Protein AF-A0A946A6J6-F1 (afdb_monomer)

Radius of gyration: 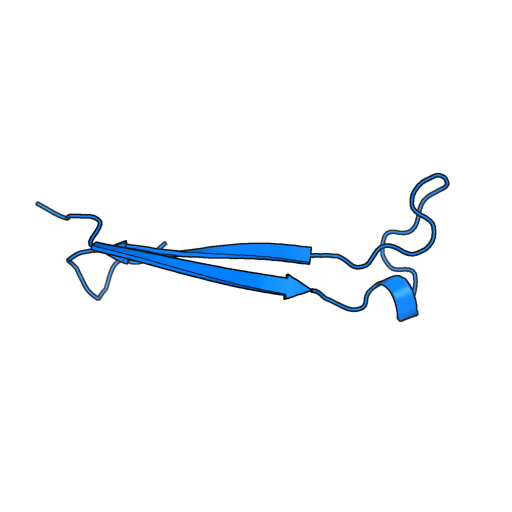16.69 Å; Cα contacts (8 Å, |Δi|>4): 79; chains: 1; bounding box: 37×16×43 Å

Sequence (48 aa):
MTKIMKFTVDDVRFPTSKDLTGSDAIHTDPDYSATYVTVYTSDNNLKG

Foldseek 3Di:
DKAFDDKDWDWAWAQCLVVQVPADPVRRRDTDIDRDMKTDMPDNVDID

Nearest PDB structures (foldseek):
  1yey-assembly3_C  TM=8.989E-01  e=1.002E-03  Xanthomonas campestris pv. campestris
  4a35-assembly1_A-2  TM=9.172E-01  e=1.807E-03  Homo sapiens
  2hxu-assembly1_A-2  TM=9.292E-01  e=4.925E-03  Xanthomonas campestris pv. campestris
  4ip4-assembly1_A  TM=9.714E-01  e=8.373E-03  Ruegeria sp. TM1040
  1yey-assembly5_D  TM=8.926E-01  e=7.441E-03  Xanthomonas campestris pv. campestris

Secondary structure (DSSP, 8-state):
---EEEEEEEEEE--GGGTTTT--SS-SS---EEEEEEEEESSTT-B-

pLDDT: mean 97.79, std 1.82, range [86.31, 98.69]

Solvent-accessible surface area (backbone atoms only — not comparable to full-atom values): 2985 Å² total; per-residue (Å²): 134,85,42,84,72,48,75,50,77,43,91,44,75,44,76,30,37,81,79,38,53,83,42,47,101,84,45,62,58,39,58,53,66,45,84,45,65,40,40,39,36,72,44,90,91,46,70,82

Mean predicted aligned error: 2.68 Å

Structure (mmCIF, N/CA/C/O backbone):
data_AF-A0A946A6J6-F1
#
_entry.id   AF-A0A946A6J6-F1
#
loop_
_atom_site.group_PDB
_atom_site.id
_atom_site.type_symbol
_atom_site.label_atom_id
_atom_site.label_alt_id
_atom_site.label_comp_id
_atom_site.label_asym_id
_atom_site.label_entity_id
_atom_site.label_seq_id
_atom_site.pdbx_PDB_ins_code
_atom_site.Cartn_x
_atom_site.Cartn_y
_atom_site.Cartn_z
_atom_site.occupancy
_atom_site.B_iso_or_equiv
_atom_site.auth_seq_id
_atom_site.auth_comp_id
_atom_site.auth_asym_id
_atom_site.auth_atom_id
_atom_site.pdbx_PDB_model_num
ATOM 1 N N . MET A 1 1 ? -12.718 9.227 25.126 1.00 86.31 1 MET A N 1
ATOM 2 C CA . MET A 1 1 ? -11.315 8.851 24.848 1.00 86.31 1 MET A CA 1
ATOM 3 C C . MET A 1 1 ? -11.318 7.927 23.648 1.00 86.31 1 MET A C 1
ATOM 5 O O . MET A 1 1 ? -11.988 6.903 23.711 1.00 86.31 1 MET A O 1
ATOM 9 N N . THR A 1 2 ? -10.649 8.309 22.564 1.00 96.25 2 THR A N 1
ATOM 10 C CA . THR A 1 2 ? -10.595 7.501 21.338 1.00 96.25 2 THR A CA 1
ATOM 11 C C . THR A 1 2 ? -9.634 6.331 21.520 1.00 96.25 2 THR A C 1
ATOM 13 O O . THR A 1 2 ? -8.560 6.502 22.095 1.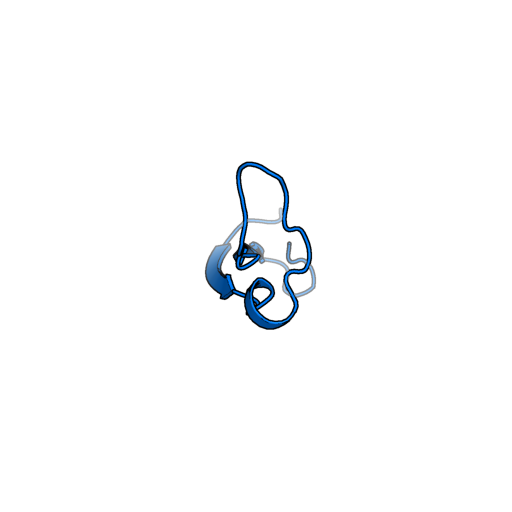00 96.25 2 THR A O 1
ATOM 16 N N . LYS A 1 3 ? -10.026 5.141 21.058 1.00 98.12 3 LYS A N 1
ATOM 17 C CA . LYS A 1 3 ? -9.217 3.918 21.117 1.00 98.12 3 LYS A CA 1
ATOM 18 C C . LYS A 1 3 ? -8.948 3.398 19.714 1.00 98.12 3 LYS A C 1
ATOM 20 O O . LYS A 1 3 ? -9.821 3.487 18.858 1.00 98.12 3 LYS A O 1
ATOM 25 N N . ILE A 1 4 ? -7.771 2.826 19.496 1.00 98.31 4 ILE A N 1
ATOM 26 C CA . ILE A 1 4 ? -7.508 2.008 18.310 1.00 98.31 4 ILE A CA 1
ATOM 27 C C . ILE A 1 4 ? -8.187 0.655 18.524 1.00 98.31 4 ILE A C 1
ATOM 29 O O . ILE A 1 4 ? -8.038 0.052 19.585 1.00 98.31 4 ILE A O 1
ATOM 33 N N . MET A 1 5 ? -8.945 0.204 17.530 1.00 98.38 5 MET A N 1
ATOM 34 C CA . MET A 1 5 ? -9.789 -0.988 17.632 1.00 98.38 5 MET A CA 1
ATOM 35 C C . MET A 1 5 ? -9.305 -2.124 16.739 1.00 98.38 5 MET A C 1
ATOM 37 O O . MET A 1 5 ? -9.449 -3.289 17.099 1.00 98.38 5 MET A O 1
ATOM 41 N N . LYS A 1 6 ? -8.770 -1.797 15.558 1.00 98.19 6 LYS A N 1
ATOM 42 C CA . LYS A 1 6 ? -8.403 -2.788 14.543 1.00 98.19 6 LYS A CA 1
ATOM 43 C C . LYS A 1 6 ? -7.374 -2.219 13.575 1.00 98.19 6 LYS A C 1
ATOM 45 O O . LYS A 1 6 ? -7.378 -1.020 13.307 1.00 98.19 6 LYS A O 1
ATOM 50 N N . PHE A 1 7 ? -6.596 -3.111 12.977 1.00 98.44 7 PHE A N 1
ATOM 51 C CA . PHE A 1 7 ? -5.812 -2.843 11.779 1.00 98.44 7 PHE A CA 1
ATOM 52 C C . PHE A 1 7 ? -6.294 -3.752 10.643 1.00 98.44 7 PHE A C 1
ATOM 54 O O . PHE A 1 7 ? -6.593 -4.923 10.880 1.00 98.44 7 PHE A O 1
ATOM 61 N N . THR A 1 8 ? -6.386 -3.229 9.423 1.00 98.56 8 THR A N 1
ATOM 62 C CA . THR A 1 8 ? -6.337 -4.059 8.208 1.00 98.56 8 THR A CA 1
ATOM 63 C C . THR A 1 8 ? -5.023 -3.807 7.501 1.00 98.56 8 THR A C 1
ATOM 65 O O . THR A 1 8 ? -4.470 -2.714 7.609 1.00 98.56 8 THR A O 1
ATOM 68 N N . VAL A 1 9 ? -4.519 -4.834 6.825 1.00 98.69 9 VAL A N 1
ATOM 69 C CA . VAL A 1 9 ? -3.269 -4.772 6.079 1.00 98.69 9 VAL A CA 1
ATOM 70 C C . VAL A 1 9 ? -3.504 -5.404 4.720 1.00 98.69 9 VAL A C 1
ATOM 72 O O . VAL A 1 9 ? -3.974 -6.539 4.654 1.00 98.69 9 VAL A O 1
ATOM 75 N N . ASP A 1 10 ? -3.155 -4.674 3.672 1.00 98.56 10 ASP A N 1
ATOM 76 C CA . ASP A 1 10 ? -3.292 -5.090 2.284 1.00 98.56 10 ASP A CA 1
ATO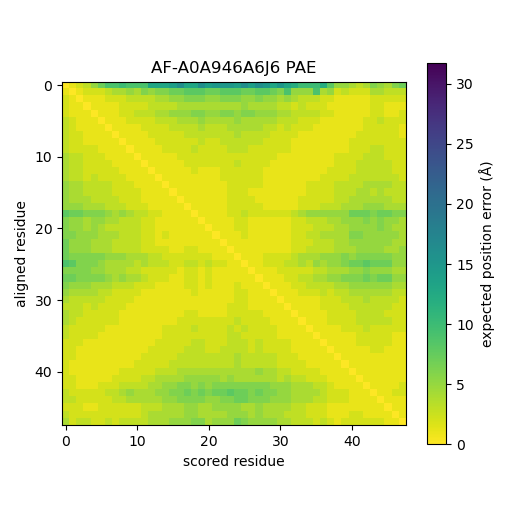M 77 C C . ASP A 1 10 ? -1.908 -5.089 1.612 1.00 98.56 10 ASP A C 1
ATOM 79 O O . ASP A 1 10 ? -1.137 -4.135 1.750 1.00 98.56 10 ASP A O 1
ATOM 83 N N . ASP A 1 11 ? -1.579 -6.164 0.889 1.00 98.62 11 ASP A N 1
ATOM 84 C CA . ASP A 1 11 ? -0.412 -6.213 -0.007 1.00 98.62 11 ASP A CA 1
ATOM 85 C C . ASP A 1 11 ? -0.828 -5.596 -1.348 1.00 98.62 11 ASP A C 1
ATOM 87 O O . ASP A 1 11 ? -1.575 -6.201 -2.121 1.00 98.62 11 ASP A O 1
ATOM 91 N N . VAL A 1 12 ? -0.399 -4.356 -1.591 1.00 98.50 12 VAL A N 1
ATOM 92 C CA . VAL A 1 12 ? -0.723 -3.603 -2.804 1.00 98.50 12 VAL A CA 1
ATOM 93 C C . VAL A 1 12 ? 0.511 -3.541 -3.691 1.00 98.50 12 VAL A C 1
ATOM 95 O O . VAL A 1 12 ? 1.553 -3.034 -3.278 1.00 98.50 12 VAL A O 1
ATOM 98 N N . ARG A 1 13 ? 0.385 -4.007 -4.937 1.00 98.50 13 ARG A N 1
ATOM 99 C CA . ARG A 1 13 ? 1.462 -3.976 -5.935 1.00 98.50 13 ARG A CA 1
ATOM 100 C C . ARG A 1 13 ? 0.974 -3.370 -7.237 1.00 98.50 13 ARG A C 1
ATOM 102 O O . ARG A 1 13 ? -0.109 -3.705 -7.716 1.00 98.50 13 ARG A O 1
ATOM 109 N N . PHE A 1 14 ? 1.797 -2.509 -7.816 1.00 98.44 14 PHE A N 1
ATOM 110 C CA . PHE A 1 14 ? 1.584 -1.917 -9.126 1.00 98.44 14 PHE A CA 1
ATOM 111 C C . PHE A 1 14 ? 2.608 -2.506 -10.099 1.00 98.44 14 PHE A C 1
ATOM 113 O O . PHE A 1 14 ? 3.788 -2.560 -9.758 1.00 98.44 14 PHE A O 1
ATOM 120 N N . PRO A 1 15 ? 2.189 -2.944 -11.300 1.00 98.31 15 PRO A N 1
ATOM 121 C CA . PRO A 1 15 ? 3.075 -3.597 -12.259 1.00 98.31 15 PRO A CA 1
ATOM 122 C C . PRO A 1 15 ? 3.931 -2.575 -13.033 1.00 98.31 15 PRO A C 1
ATOM 124 O O . PRO A 1 15 ? 3.865 -2.517 -14.263 1.00 98.31 15 PRO A O 1
ATOM 127 N N . THR A 1 16 ? 4.678 -1.726 -12.319 1.00 98.50 16 THR A N 1
ATOM 128 C CA . THR A 1 16 ? 5.544 -0.675 -12.889 1.00 98.50 16 THR A CA 1
ATOM 129 C C . THR A 1 16 ? 6.724 -1.241 -13.675 1.00 98.50 16 THR A C 1
ATOM 131 O O . THR A 1 16 ? 7.274 -0.556 -14.531 1.00 98.50 16 THR A O 1
ATOM 134 N N . SER A 1 17 ? 7.067 -2.517 -13.486 1.00 98.19 17 SER A N 1
ATOM 135 C CA . SER A 1 17 ? 8.058 -3.207 -14.319 1.00 98.19 17 SER A CA 1
ATOM 136 C C . SER A 1 17 ? 7.677 -3.232 -15.805 1.00 98.19 17 SER A C 1
ATOM 138 O O . SER A 1 17 ? 8.553 -3.279 -16.665 1.00 98.19 17 SER A O 1
ATOM 140 N N . LYS A 1 18 ? 6.380 -3.159 -16.147 1.00 98.31 18 LYS A N 1
ATOM 141 C CA . LYS A 1 18 ? 5.906 -3.233 -17.542 1.00 98.31 18 LYS A CA 1
ATOM 142 C C . LYS A 1 18 ? 6.310 -2.039 -18.401 1.00 98.31 18 LYS A C 1
ATOM 144 O O . LYS A 1 18 ? 6.482 -2.206 -19.606 1.00 98.31 18 LYS A O 1
ATOM 149 N N . ASP A 1 19 ? 6.407 -0.856 -17.807 1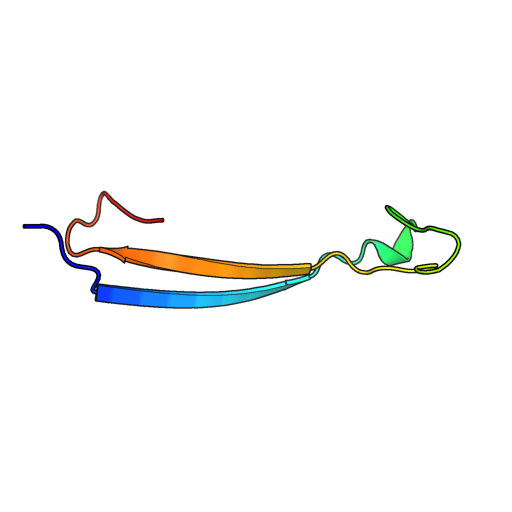.00 97.69 19 ASP A N 1
ATOM 150 C CA . ASP A 1 19 ? 6.843 0.370 -18.482 1.00 97.69 19 ASP A CA 1
ATOM 151 C C . ASP A 1 19 ? 8.190 0.888 -17.955 1.00 97.69 19 ASP A C 1
ATOM 153 O O . ASP A 1 19 ? 8.650 1.947 -18.381 1.00 97.69 19 ASP A O 1
ATOM 157 N N . LEU A 1 20 ? 8.844 0.101 -17.089 1.00 97.56 20 LEU A N 1
ATOM 158 C CA . LEU A 1 20 ? 10.130 0.389 -16.449 1.00 97.56 20 LEU A CA 1
ATOM 159 C C . LEU A 1 20 ? 10.113 1.676 -15.611 1.00 97.56 20 LEU A C 1
ATOM 161 O O . LEU A 1 20 ? 11.144 2.323 -15.407 1.00 97.56 20 LEU A O 1
ATOM 165 N N . THR A 1 21 ? 8.946 2.056 -15.086 1.00 98.25 21 THR A N 1
ATOM 166 C CA . THR A 1 21 ? 8.845 3.219 -14.204 1.00 98.25 21 THR A CA 1
ATOM 167 C C . THR A 1 21 ? 9.673 2.994 -12.945 1.00 98.25 21 THR A C 1
ATOM 169 O O . THR A 1 21 ? 9.464 2.041 -12.198 1.00 98.25 21 THR A O 1
ATOM 172 N N . GLY A 1 22 ? 10.606 3.914 -12.691 1.00 97.44 22 GLY A N 1
ATOM 173 C CA . GLY A 1 22 ? 11.461 3.850 -11.513 1.00 97.44 22 GLY A CA 1
ATOM 174 C C . GLY A 1 22 ? 12.680 2.948 -11.643 1.00 97.44 22 GLY A C 1
ATOM 175 O O . GLY A 1 22 ? 13.349 2.736 -10.636 1.00 97.44 22 GLY A O 1
ATOM 176 N N . SER A 1 23 ? 12.966 2.427 -12.840 1.00 98.25 23 SER A N 1
ATOM 177 C CA . SER A 1 23 ? 14.168 1.635 -13.075 1.00 98.25 23 SER A CA 1
ATOM 178 C C . SER A 1 23 ? 15.439 2.452 -12.838 1.00 98.25 23 SER A C 1
ATOM 180 O O . SER A 1 23 ? 15.522 3.614 -13.249 1.00 98.25 23 SER A O 1
ATOM 182 N N . ASP A 1 24 ? 16.458 1.821 -12.272 1.00 97.94 24 ASP A N 1
ATOM 183 C CA . ASP A 1 24 ? 17.805 2.368 -12.156 1.00 97.94 24 ASP A CA 1
ATOM 184 C C . ASP A 1 24 ? 18.867 1.299 -12.496 1.00 97.94 24 ASP A C 1
ATOM 186 O O . ASP A 1 24 ? 18.550 0.193 -12.941 1.00 97.94 24 ASP A O 1
ATOM 190 N N . ALA A 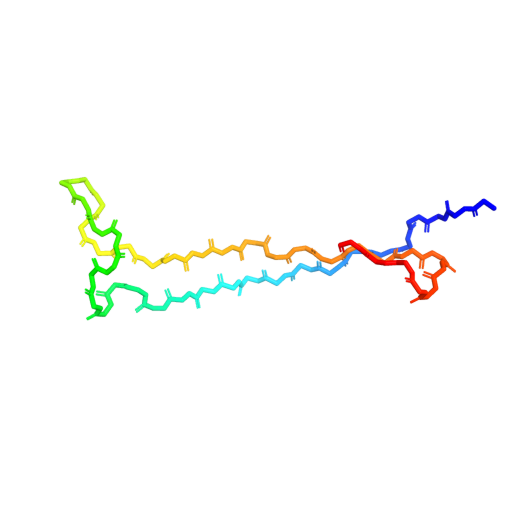1 25 ? 20.152 1.636 -12.341 1.00 98.12 25 ALA A N 1
ATOM 191 C CA . ALA A 1 25 ? 21.260 0.732 -12.665 1.00 98.12 25 ALA A CA 1
ATOM 192 C C . ALA A 1 25 ? 21.278 -0.567 -11.832 1.00 98.12 25 ALA A C 1
ATOM 194 O O . ALA A 1 25 ? 21.900 -1.544 -12.243 1.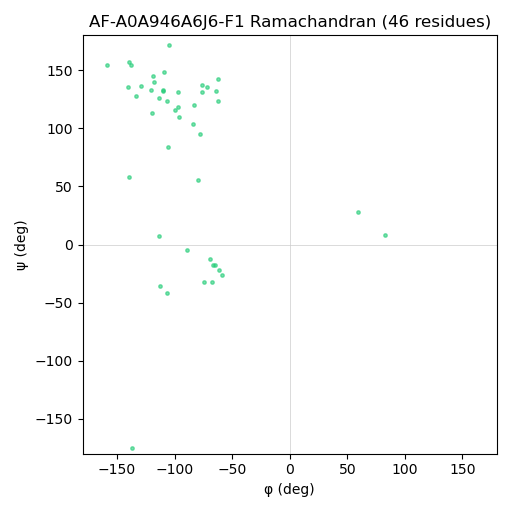00 98.12 25 ALA A O 1
ATOM 195 N N . ILE A 1 26 ? 20.637 -0.567 -10.665 1.00 97.88 26 ILE A N 1
ATOM 196 C CA . ILE A 1 26 ? 20.572 -1.675 -9.710 1.00 97.88 26 ILE A CA 1
ATOM 197 C C . ILE A 1 26 ? 19.181 -2.326 -9.716 1.00 97.88 26 ILE A C 1
ATOM 199 O O . ILE A 1 26 ? 19.085 -3.550 -9.690 1.00 97.88 26 ILE A O 1
ATOM 203 N N . HIS A 1 27 ? 18.108 -1.536 -9.783 1.00 97.12 27 HIS A N 1
ATOM 204 C CA . HIS A 1 27 ? 16.720 -2.002 -9.812 1.00 97.12 27 HIS A CA 1
ATOM 205 C C . HIS A 1 27 ? 16.163 -1.850 -11.227 1.00 97.12 27 HIS A C 1
ATOM 207 O O . HIS A 1 27 ? 15.562 -0.834 -11.560 1.00 97.12 27 HIS A O 1
ATOM 213 N N . THR A 1 28 ? 16.415 -2.832 -12.091 1.00 97.25 28 THR A N 1
ATOM 214 C CA . THR A 1 28 ? 16.159 -2.697 -13.535 1.00 97.25 28 THR A CA 1
ATOM 215 C C . THR A 1 28 ? 14.674 -2.777 -13.906 1.00 97.25 28 THR A C 1
ATOM 217 O O . THR A 1 28 ? 14.249 -2.103 -14.838 1.00 97.25 28 THR A O 1
ATOM 220 N N . ASP A 1 29 ? 13.876 -3.553 -13.176 1.00 97.81 29 ASP A N 1
ATOM 221 C CA . ASP A 1 29 ? 12.460 -3.816 -13.460 1.00 97.81 29 ASP A CA 1
ATOM 222 C C . ASP A 1 29 ? 11.591 -3.823 -12.181 1.00 97.81 29 ASP A C 1
ATOM 224 O O . ASP A 1 29 ? 10.937 -4.820 -11.868 1.00 97.81 29 ASP A O 1
ATOM 228 N N . PRO A 1 30 ? 11.559 -2.726 -11.398 1.00 98.19 30 PRO A N 1
ATOM 229 C CA . PRO A 1 30 ? 10.870 -2.725 -10.117 1.00 98.19 30 PRO A CA 1
ATOM 230 C C . PRO A 1 30 ? 9.348 -2.735 -10.290 1.00 98.19 30 PRO A C 1
ATOM 232 O O . PRO A 1 30 ? 8.785 -1.934 -11.035 1.00 98.19 30 PRO A O 1
ATOM 235 N N . ASP A 1 31 ? 8.671 -3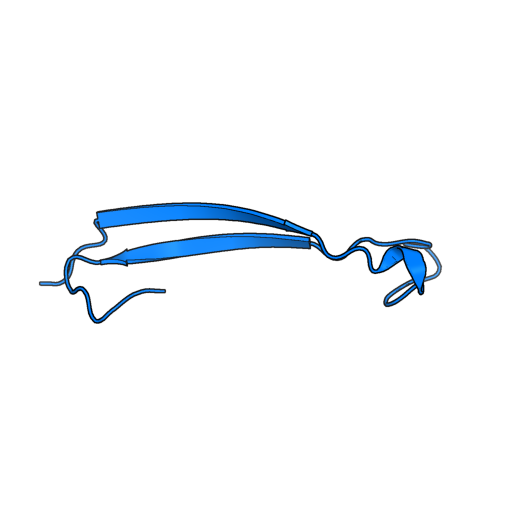.567 -9.499 1.00 98.56 31 ASP A N 1
ATOM 236 C CA . ASP A 1 31 ? 7.242 -3.425 -9.223 1.00 98.56 31 ASP A CA 1
ATOM 237 C C . ASP A 1 31 ? 7.056 -2.667 -7.911 1.00 98.56 31 ASP A C 1
ATOM 239 O O . ASP A 1 31 ? 7.352 -3.170 -6.824 1.00 98.56 31 ASP A O 1
ATOM 243 N N . TYR A 1 32 ? 6.577 -1.429 -8.010 1.00 98.38 32 TYR A N 1
ATOM 244 C CA . TYR A 1 32 ? 6.304 -0.597 -6.851 1.00 98.38 32 TYR A CA 1
ATOM 245 C C . TYR A 1 32 ? 5.201 -1.237 -6.014 1.00 98.38 32 TYR A C 1
ATOM 247 O O . TYR A 1 32 ? 4.141 -1.620 -6.511 1.00 98.38 32 TYR A O 1
ATOM 255 N N . SER A 1 33 ? 5.440 -1.325 -4.7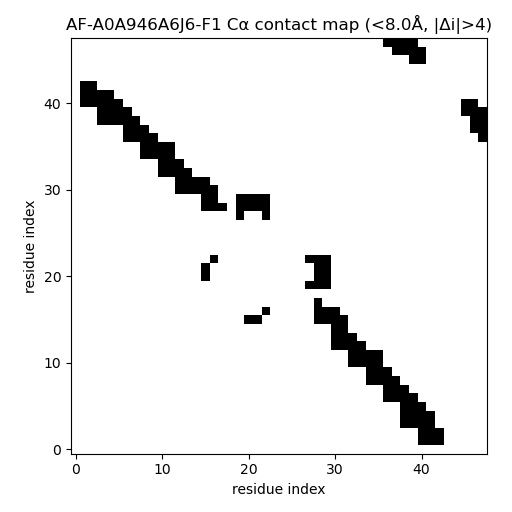13 1.00 98.56 33 SER A N 1
ATOM 256 C CA . SER A 1 33 ? 4.518 -1.963 -3.782 1.00 98.56 33 SER A CA 1
ATOM 257 C C . SER A 1 33 ? 4.409 -1.185 -2.484 1.00 98.56 33 SER A C 1
ATOM 259 O O . SER A 1 33 ? 5.333 -0.467 -2.102 1.00 98.56 33 SER A O 1
ATOM 261 N N . ALA A 1 34 ? 3.302 -1.381 -1.779 1.00 98.56 34 ALA A N 1
ATOM 262 C CA . ALA A 1 34 ? 3.097 -0.873 -0.439 1.00 98.56 34 ALA A CA 1
ATOM 263 C C . ALA A 1 34 ? 2.366 -1.910 0.414 1.00 98.56 34 ALA A C 1
ATOM 265 O O . ALA A 1 34 ? 1.350 -2.473 0.006 1.00 98.56 34 ALA A O 1
ATOM 266 N N . THR A 1 35 ? 2.844 -2.089 1.642 1.00 98.38 35 THR A N 1
ATOM 267 C CA . THR A 1 35 ? 2.048 -2.690 2.712 1.00 98.38 35 THR A CA 1
ATOM 268 C C . THR A 1 35 ? 1.090 -1.622 3.219 1.00 98.38 35 THR A C 1
ATOM 270 O O . THR A 1 35 ? 1.466 -0.774 4.031 1.00 98.38 35 THR A O 1
ATOM 273 N N . TYR A 1 36 ? -0.129 -1.610 2.694 1.00 98.50 36 TYR A N 1
ATOM 274 C CA . TYR A 1 36 ? -1.105 -0.584 3.027 1.00 98.50 36 TYR A CA 1
ATOM 275 C C . TYR A 1 36 ? -1.818 -0.952 4.325 1.00 98.50 36 TYR A C 1
ATOM 277 O O . TYR A 1 36 ? -2.438 -2.008 4.420 1.00 98.50 36 TYR A O 1
ATOM 285 N N . VAL A 1 37 ? -1.710 -0.099 5.343 1.00 98.50 37 VAL A N 1
ATOM 286 C CA . VAL A 1 37 ? -2.325 -0.329 6.654 1.00 98.50 37 VAL A CA 1
ATOM 287 C C . VAL A 1 37 ? -3.457 0.661 6.843 1.00 98.50 37 VAL A C 1
ATOM 289 O O . VAL A 1 37 ? -3.268 1.853 6.639 1.00 98.50 37 VAL A O 1
ATOM 292 N N . THR A 1 38 ? -4.616 0.172 7.277 1.00 98.50 38 THR A N 1
ATOM 293 C CA . THR A 1 38 ? -5.696 1.032 7.771 1.00 98.50 38 THR A CA 1
ATOM 294 C C . THR A 1 38 ? -5.915 0.792 9.258 1.00 98.50 38 THR A C 1
ATOM 296 O O . THR A 1 38 ? -6.156 -0.338 9.691 1.00 98.50 38 THR A O 1
ATOM 299 N N . VAL A 1 39 ? -5.875 1.863 10.041 1.00 98.56 39 VAL A N 1
ATOM 300 C CA . VAL A 1 39 ? -6.147 1.909 11.475 1.00 98.56 39 VAL A CA 1
ATOM 301 C C . VAL A 1 39 ? -7.588 2.343 11.701 1.00 98.56 39 VAL A C 1
ATOM 303 O O . VAL A 1 39 ? -7.989 3.458 11.369 1.00 98.56 39 VAL A O 1
ATOM 306 N N . TYR A 1 40 ? -8.370 1.474 12.328 1.00 98.50 40 TYR A N 1
ATOM 307 C CA . TYR A 1 40 ? -9.742 1.773 12.718 1.00 98.50 40 TYR A CA 1
ATOM 308 C C . TYR A 1 40 ? -9.763 2.200 14.175 1.00 98.50 40 TYR A C 1
ATOM 310 O O . TYR A 1 40 ? -9.205 1.514 15.041 1.00 98.50 40 TYR A O 1
ATOM 318 N N . THR A 1 41 ? -10.439 3.308 14.454 1.00 98.69 41 THR A N 1
ATOM 319 C CA . THR A 1 41 ? -10.626 3.791 15.820 1.00 98.69 41 THR A CA 1
ATOM 320 C C . THR A 1 41 ? -12.048 3.537 16.312 1.00 98.69 41 THR A C 1
ATOM 322 O O . THR A 1 41 ? -12.917 3.087 15.571 1.00 98.69 41 THR A O 1
ATOM 325 N N . SER A 1 42 ? -12.284 3.788 17.597 1.00 98.25 42 SER A N 1
ATOM 326 C CA . SER A 1 42 ? -13.613 3.739 18.206 1.00 98.25 42 SER A CA 1
ATOM 327 C C . SER A 1 42 ? -14.537 4.867 17.728 1.00 98.25 42 SER A C 1
ATOM 329 O O . SER A 1 42 ? -15.725 4.826 18.028 1.00 98.25 42 SER A O 1
ATOM 331 N N . ASP A 1 43 ? -14.001 5.888 17.050 1.00 97.88 43 ASP A N 1
ATOM 332 C CA . ASP A 1 43 ? -14.774 6.901 16.331 1.00 97.88 43 ASP A CA 1
ATOM 333 C C . ASP A 1 43 ? -14.792 6.543 14.839 1.00 97.88 43 ASP A C 1
ATOM 335 O O . ASP A 1 43 ? -13.758 6.548 14.173 1.00 97.88 43 ASP A O 1
ATOM 339 N N . ASN A 1 44 ? -15.975 6.245 14.303 1.00 95.31 44 ASN A N 1
ATOM 340 C CA . ASN A 1 44 ? -16.133 5.809 12.913 1.00 95.31 44 ASN A CA 1
ATOM 341 C C . ASN A 1 44 ? -15.758 6.889 11.885 1.00 95.31 44 ASN A C 1
ATOM 343 O O . ASN A 1 44 ? -15.528 6.557 10.722 1.00 95.31 44 ASN A O 1
ATOM 347 N N . ASN A 1 45 ? -15.683 8.159 12.293 1.00 97.12 45 ASN A N 1
ATOM 348 C CA . ASN A 1 45 ? -15.260 9.259 11.428 1.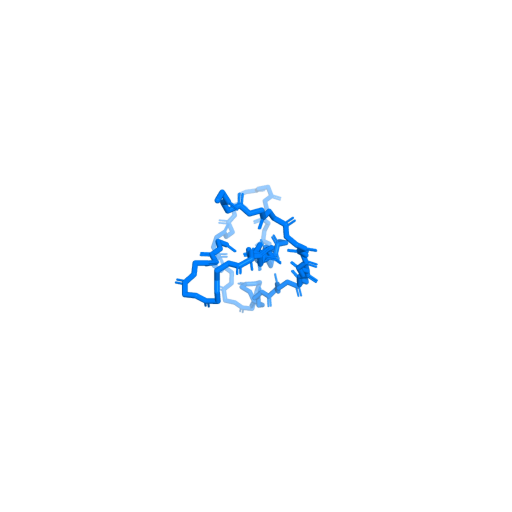00 97.12 45 ASN A CA 1
ATOM 349 C C . ASN A 1 45 ? -13.741 9.488 11.452 1.00 97.12 45 ASN A C 1
ATOM 351 O O . ASN A 1 45 ? -13.242 10.314 10.689 1.00 97.12 45 ASN A O 1
ATOM 355 N N . LEU A 1 46 ? -13.000 8.759 12.296 1.00 97.94 46 LEU A N 1
ATOM 356 C CA . LEU A 1 46 ? -11.548 8.851 12.402 1.00 97.94 46 LEU A CA 1
ATOM 357 C C . LEU A 1 46 ? -10.893 7.505 12.072 1.00 97.94 46 LEU A C 1
ATOM 359 O O . LEU A 1 46 ? -10.992 6.530 12.823 1.00 97.94 46 LEU A O 1
ATOM 363 N N . LYS A 1 47 ? -10.163 7.484 10.958 1.00 97.06 47 LYS A N 1
ATOM 364 C CA . LYS A 1 47 ? -9.318 6.371 10.514 1.00 97.06 47 LYS A CA 1
ATOM 365 C C . LYS A 1 47 ? -7.996 6.908 9.969 1.00 97.06 47 LYS A C 1
ATOM 367 O O . LYS A 1 47 ? -7.952 8.057 9.528 1.00 97.06 47 LYS A O 1
ATOM 372 N N . GLY A 1 48 ? -6.956 6.084 10.022 1.00 96.12 48 GLY A N 1
ATOM 373 C CA . GLY A 1 48 ? -5.617 6.382 9.501 1.00 96.12 48 GLY A CA 1
ATOM 374 C C . GLY A 1 48 ? -5.089 5.267 8.627 1.00 96.12 48 GLY A C 1
ATOM 375 O O . GLY A 1 48 ? -5.703 4.179 8.663 1.00 96.12 48 GLY A O 1
#